Protein AF-A0A9Q3DKE1-F1 (afdb_monomer_lite)

Structure (mmCIF, N/CA/C/O backbone):
data_AF-A0A9Q3DKE1-F1
#
_entry.id   AF-A0A9Q3DKE1-F1
#
loop_
_atom_site.group_PDB
_atom_site.id
_atom_site.type_symbol
_atom_site.label_atom_id
_atom_site.label_alt_id
_atom_site.label_comp_id
_atom_site.label_asym_id
_atom_site.label_entity_id
_atom_site.label_seq_id
_atom_site.pdbx_PDB_ins_code
_atom_site.Cartn_x
_atom_site.Cartn_y
_atom_site.Cartn_z
_atom_site.occupancy
_atom_site.B_iso_or_equiv
_atom_site.auth_seq_id
_atom_site.auth_comp_id
_atom_site.auth_asym_id
_atom_site.auth_atom_id
_atom_site.pdbx_PDB_model_num
ATOM 1 N N . MET A 1 1 ? -2.705 -40.787 -27.772 1.00 46.69 1 MET A N 1
ATOM 2 C CA . MET A 1 1 ? -1.881 -40.247 -26.671 1.00 46.69 1 MET A CA 1
ATOM 3 C C . MET A 1 1 ? -2.686 -39.093 -26.113 1.00 46.69 1 MET A C 1
ATOM 5 O O . MET A 1 1 ? -2.528 -37.973 -26.578 1.00 46.69 1 MET A O 1
ATOM 9 N N . ASP A 1 2 ? -3.644 -39.403 -25.245 1.00 40.34 2 ASP A N 1
ATOM 10 C CA . ASP A 1 2 ? -4.562 -38.406 -24.698 1.00 40.34 2 ASP A CA 1
ATOM 11 C C . ASP A 1 2 ? -3.894 -37.734 -23.496 1.00 40.34 2 ASP A C 1
ATOM 13 O O . ASP A 1 2 ? -3.411 -38.409 -22.585 1.00 40.34 2 ASP A O 1
ATOM 17 N N . LEU A 1 3 ? -3.792 -36.405 -23.542 1.00 46.72 3 LEU A N 1
ATOM 18 C CA . LEU A 1 3 ? -3.265 -35.593 -22.448 1.00 46.72 3 LEU A CA 1
ATOM 19 C C . LEU A 1 3 ? -4.269 -35.606 -21.282 1.00 46.72 3 LEU A C 1
ATOM 21 O O . LEU A 1 3 ? -5.468 -35.455 -21.531 1.00 46.72 3 LEU A O 1
ATOM 25 N N . PRO A 1 4 ? -3.829 -35.751 -20.020 1.00 47.28 4 PRO A N 1
ATOM 26 C CA . PRO A 1 4 ? -4.740 -35.635 -18.890 1.00 47.28 4 PRO A CA 1
ATOM 27 C C . PRO A 1 4 ? -5.234 -34.183 -18.751 1.00 47.28 4 PRO A C 1
ATOM 29 O O . PRO A 1 4 ? -4.461 -33.248 -18.989 1.00 47.28 4 PRO A O 1
ATOM 32 N N . PRO A 1 5 ? -6.499 -33.959 -18.349 1.00 45.09 5 PRO A N 1
ATOM 33 C CA . PRO A 1 5 ? -6.976 -32.625 -18.022 1.00 45.09 5 PRO A CA 1
ATOM 34 C C . PRO A 1 5 ? -6.213 -32.091 -16.803 1.00 45.09 5 PRO A C 1
ATOM 36 O O . PRO A 1 5 ? -6.153 -32.727 -15.751 1.00 45.09 5 PRO A O 1
ATOM 39 N N . SER A 1 6 ? -5.615 -30.914 -16.980 1.00 44.81 6 SER A N 1
ATOM 40 C CA . SER A 1 6 ? -4.956 -30.128 -15.938 1.00 44.81 6 SER A CA 1
ATOM 41 C C . SER A 1 6 ? -5.950 -29.795 -14.819 1.00 44.81 6 SER A C 1
ATOM 43 O O . SER A 1 6 ? -6.777 -28.893 -14.942 1.00 44.81 6 SER A O 1
ATOM 45 N N . SER A 1 7 ? -5.881 -30.553 -13.726 1.00 48.47 7 SER A N 1
ATOM 46 C CA . SER A 1 7 ? -6.566 -30.270 -12.464 1.00 48.47 7 SER A CA 1
ATOM 47 C C . SER A 1 7 ? -5.724 -29.284 -11.650 1.00 48.47 7 SER A C 1
ATOM 49 O O . SER A 1 7 ? -5.074 -29.667 -10.681 1.00 48.47 7 SER A O 1
ATOM 51 N N . SER A 1 8 ? -5.686 -28.019 -12.071 1.00 49.44 8 SER A N 1
ATOM 52 C CA . SER A 1 8 ? -4.955 -26.948 -11.364 1.00 49.44 8 SER A CA 1
ATOM 53 C C . SER A 1 8 ? -5.842 -25.790 -10.905 1.00 49.44 8 SER A C 1
ATOM 55 O O . SER A 1 8 ? -5.328 -24.809 -10.378 1.00 49.44 8 SER A O 1
ATOM 57 N N . HIS A 1 9 ? -7.163 -25.879 -11.081 1.00 41.28 9 HIS A N 1
ATOM 58 C CA . HIS A 1 9 ? -8.071 -24.798 -10.687 1.00 41.28 9 HIS A CA 1
ATOM 59 C C . HIS A 1 9 ? -8.556 -24.897 -9.227 1.00 41.28 9 HIS A C 1
ATOM 61 O O . HIS A 1 9 ? -8.906 -23.878 -8.638 1.00 41.28 9 HIS A O 1
ATOM 67 N N . ASP A 1 10 ? -8.550 -26.087 -8.618 1.00 46.03 10 ASP A N 1
ATOM 68 C CA . ASP A 1 10 ? -9.086 -26.260 -7.256 1.00 46.03 10 ASP A CA 1
ATOM 69 C C . ASP A 1 10 ? -8.083 -25.891 -6.152 1.00 46.03 10 ASP A C 1
ATOM 71 O O . ASP A 1 10 ? -8.472 -25.338 -5.128 1.00 46.03 10 ASP A O 1
ATOM 75 N N . SER A 1 11 ? -6.779 -26.059 -6.386 1.00 43.25 11 SER A N 1
ATOM 76 C CA . SER A 1 11 ? -5.752 -25.818 -5.358 1.00 43.25 11 SER A CA 1
ATOM 77 C C . SER A 1 11 ? -5.502 -24.339 -5.023 1.00 43.25 11 SER A C 1
ATOM 79 O O . SER A 1 11 ? -4.846 -24.043 -4.029 1.00 43.25 11 SER A O 1
ATOM 81 N N . LEU A 1 12 ? -5.999 -23.399 -5.836 1.00 47.41 12 LEU A N 1
ATOM 82 C CA . LEU A 1 12 ? -5.860 -21.955 -5.592 1.00 47.41 12 LEU A CA 1
ATOM 83 C C . LEU A 1 12 ? -6.990 -21.373 -4.733 1.00 47.41 12 LEU A C 1
ATOM 85 O O . LEU A 1 12 ? -6.780 -20.343 -4.098 1.00 47.41 12 LEU A O 1
ATOM 89 N N . LYS A 1 13 ? -8.160 -22.025 -4.678 1.00 52.38 13 LYS A N 1
ATOM 90 C CA . LYS A 1 13 ? -9.273 -21.588 -3.817 1.00 52.38 13 LYS A CA 1
ATOM 91 C C . LYS A 1 13 ? -9.004 -21.905 -2.347 1.00 52.38 13 LYS A C 1
ATOM 93 O O . LYS A 1 13 ? -9.156 -21.040 -1.494 1.00 52.38 13 LYS A O 1
ATOM 98 N N . GLU A 1 14 ? -8.463 -23.091 -2.078 1.00 47.84 14 GLU A N 1
ATOM 99 C CA . GLU A 1 14 ? -8.217 -23.583 -0.715 1.00 47.84 14 GLU A CA 1
ATOM 100 C C . GLU A 1 14 ? -7.156 -22.780 0.067 1.00 47.84 14 GLU A C 1
ATOM 102 O O . GLU A 1 14 ? -7.114 -22.851 1.290 1.00 47.84 14 GLU A O 1
ATOM 107 N N . LEU A 1 15 ? -6.312 -21.985 -0.606 1.00 49.44 15 LEU A N 1
ATOM 108 C CA . LEU A 1 15 ? -5.278 -21.148 0.029 1.00 49.44 15 LEU A CA 1
ATOM 109 C C . LEU A 1 15 ? -5.761 -19.737 0.418 1.00 49.44 15 LEU A C 1
ATOM 111 O O . LEU A 1 15 ? -5.030 -18.998 1.091 1.00 49.44 15 LEU A O 1
ATOM 115 N N . TRP A 1 16 ? -6.938 -19.321 -0.052 1.00 52.88 16 TRP A N 1
ATOM 116 C CA . TRP A 1 16 ? -7.520 -17.990 0.188 1.00 52.88 16 TRP A CA 1
ATOM 117 C C . TRP A 1 16 ? -8.781 -18.022 1.053 1.00 52.88 16 TRP A C 1
ATOM 119 O O . TRP A 1 16 ? -9.261 -16.962 1.458 1.00 52.88 16 TRP A O 1
ATOM 129 N N . ASP A 1 17 ? -9.251 -19.217 1.397 1.00 54.78 17 ASP A N 1
ATOM 130 C CA . ASP A 1 17 ? -10.330 -19.442 2.350 1.00 54.78 17 ASP A CA 1
ATOM 131 C C . ASP A 1 17 ? -9.791 -19.452 3.796 1.00 54.78 17 ASP A C 1
ATOM 133 O O . ASP A 1 17 ? -9.853 -20.459 4.496 1.00 54.78 17 ASP A O 1
ATOM 137 N N . GLU A 1 18 ? -9.252 -18.319 4.262 1.00 58.19 18 GLU A N 1
ATOM 138 C CA . GLU A 1 18 ? -9.186 -18.046 5.705 1.00 58.19 18 GLU A CA 1
ATOM 139 C C . GLU A 1 18 ? -10.361 -17.149 6.122 1.00 58.19 18 GLU A C 1
ATOM 141 O O . GLU A 1 18 ? -10.693 -16.172 5.450 1.00 58.19 18 GLU A O 1
ATOM 146 N N . GLU A 1 19 ? -11.007 -17.549 7.221 1.00 61.41 19 GLU A N 1
ATOM 147 C CA . GLU A 1 19 ? -12.299 -17.100 7.753 1.00 61.41 19 GLU A CA 1
ATOM 148 C C . GLU A 1 19 ? -12.628 -15.609 7.554 1.00 61.41 19 GLU A C 1
ATOM 150 O O . GLU A 1 19 ? -12.184 -14.729 8.299 1.00 61.41 19 GLU A O 1
ATOM 155 N N . GLU A 1 20 ? -13.544 -15.328 6.624 1.00 57.12 20 GLU A N 1
ATOM 156 C CA . GLU A 1 20 ? -14.250 -14.050 6.604 1.00 57.12 20 GLU A CA 1
ATOM 157 C C . GLU A 1 20 ? -15.215 -13.979 7.793 1.00 57.12 20 GLU A C 1
ATOM 159 O O . GLU A 1 20 ? -16.126 -14.797 7.946 1.00 57.12 20 GLU A O 1
ATOM 164 N N . LYS A 1 21 ? -15.040 -12.972 8.656 1.00 59.62 21 LYS A N 1
ATOM 165 C CA . LYS A 1 21 ? -15.946 -12.748 9.786 1.00 59.62 21 LYS A CA 1
ATOM 166 C C . LYS A 1 21 ? -17.345 -12.412 9.246 1.00 59.62 21 LYS A C 1
ATOM 168 O O . LYS A 1 21 ? -17.492 -11.398 8.561 1.00 59.62 21 LYS A O 1
ATOM 173 N N . PRO A 1 22 ? -18.408 -13.151 9.625 1.00 60.62 22 PRO A N 1
ATOM 174 C CA . PRO A 1 22 ? -19.766 -12.948 9.097 1.00 60.62 22 PRO A CA 1
ATOM 175 C C . PRO A 1 22 ? -20.308 -11.520 9.255 1.00 60.62 22 PRO A C 1
ATOM 177 O O . PRO A 1 22 ? -21.190 -11.086 8.517 1.00 60.62 22 PRO A O 1
ATOM 180 N N . GLN A 1 23 ? -19.784 -10.779 10.235 1.00 63.19 23 GLN A N 1
ATOM 181 C CA . GLN A 1 23 ? -20.191 -9.409 10.527 1.00 63.19 23 GLN A CA 1
ATOM 182 C C . GLN A 1 23 ? -19.734 -8.407 9.456 1.00 63.19 23 GLN A C 1
ATOM 184 O O . GLN A 1 23 ? -20.435 -7.427 9.219 1.00 63.19 23 GLN A O 1
ATOM 189 N N . GLU A 1 24 ? -18.605 -8.643 8.786 1.00 78.06 24 GLU A N 1
ATOM 190 C CA . GLU A 1 24 ? -18.060 -7.730 7.774 1.00 78.06 24 GLU A CA 1
ATOM 191 C C . GLU A 1 24 ? -18.861 -7.809 6.468 1.00 78.06 24 GLU A C 1
ATOM 193 O O . GLU A 1 24 ? -19.313 -6.785 5.950 1.00 78.06 24 GLU A O 1
ATOM 198 N N . ILE A 1 25 ? -19.163 -9.024 6.005 1.00 78.62 25 ILE A N 1
ATOM 199 C CA . ILE A 1 25 ? -19.928 -9.274 4.772 1.00 78.62 25 ILE A CA 1
ATOM 200 C C . ILE A 1 25 ? -21.305 -8.595 4.824 1.00 78.62 25 ILE A C 1
ATOM 202 O O . ILE A 1 25 ? -21.747 -7.984 3.849 1.00 78.62 25 ILE A O 1
ATOM 206 N N . GLU A 1 26 ? -21.976 -8.641 5.977 1.00 81.69 26 GLU A N 1
ATOM 207 C CA . GLU A 1 26 ? -23.289 -8.013 6.152 1.00 81.69 26 GLU A CA 1
ATOM 208 C C . GLU A 1 26 ? -23.215 -6.478 6.109 1.00 81.69 26 GLU A C 1
ATOM 210 O O . GLU A 1 26 ? -24.135 -5.821 5.619 1.00 81.69 26 GLU A O 1
ATOM 215 N N . THR A 1 27 ? -22.117 -5.877 6.581 1.00 86.88 27 THR A N 1
ATOM 216 C CA . THR A 1 27 ? -21.915 -4.425 6.445 1.00 86.88 27 THR A CA 1
ATOM 217 C C . THR A 1 27 ? -21.668 -4.025 4.995 1.00 86.88 27 THR A C 1
ATOM 219 O O . THR A 1 27 ? -22.285 -3.076 4.511 1.00 86.88 27 THR A O 1
ATOM 222 N N . VAL A 1 28 ? -20.848 -4.792 4.276 1.00 88.19 28 VAL A N 1
ATOM 223 C CA . VAL A 1 28 ? -20.538 -4.573 2.859 1.00 88.19 28 VAL A CA 1
ATOM 224 C C . VAL A 1 28 ? -21.800 -4.703 2.005 1.00 88.19 28 VAL A C 1
ATOM 226 O O . VAL A 1 28 ? -22.084 -3.837 1.177 1.00 88.19 28 VAL A O 1
ATOM 229 N N . ARG A 1 29 ? -22.625 -5.728 2.246 1.00 89.38 29 ARG A N 1
ATOM 230 C CA . ARG A 1 29 ? -23.857 -5.990 1.484 1.00 89.38 29 ARG A CA 1
ATOM 231 C C . ARG A 1 29 ? -24.865 -4.840 1.523 1.00 89.38 29 ARG A C 1
ATOM 233 O O . ARG A 1 29 ? -25.610 -4.657 0.562 1.00 89.38 29 ARG A O 1
ATOM 240 N N . LYS A 1 30 ? -24.889 -4.064 2.610 1.00 91.81 30 LYS A N 1
ATOM 241 C CA . LYS A 1 30 ? -25.771 -2.893 2.758 1.00 91.81 30 LYS A CA 1
ATOM 242 C C . LYS A 1 30 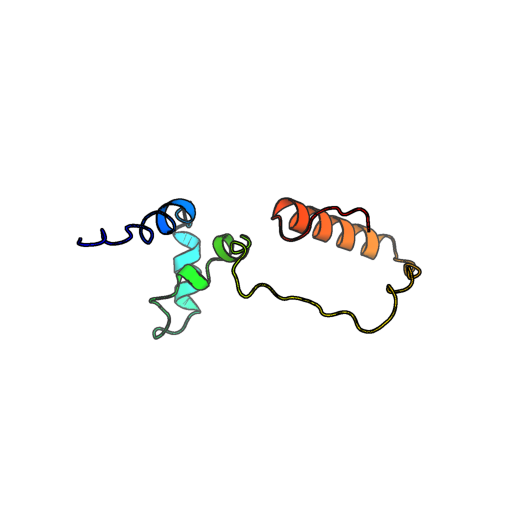? -25.337 -1.703 1.904 1.00 91.81 30 LYS A C 1
ATOM 244 O O . LYS A 1 30 ? -26.177 -0.875 1.568 1.00 91.81 30 LYS A O 1
ATOM 249 N N . VAL A 1 31 ? -24.049 -1.612 1.579 1.00 92.75 31 VAL A N 1
ATOM 250 C CA . VAL A 1 31 ? -23.465 -0.502 0.810 1.00 92.75 31 VAL A CA 1
ATOM 251 C C . VAL A 1 31 ? -23.340 -0.862 -0.670 1.00 92.75 31 VAL A C 1
ATOM 253 O O . VAL A 1 31 ? -23.545 -0.014 -1.537 1.00 92.75 31 VAL A O 1
ATOM 256 N N . VAL A 1 32 ? -23.026 -2.123 -0.971 1.00 92.44 32 VAL A N 1
ATOM 257 C CA . VAL A 1 32 ? -22.807 -2.601 -2.338 1.00 92.44 32 VAL A CA 1
ATOM 258 C C . VAL A 1 32 ? -24.148 -2.775 -3.072 1.00 92.44 32 VAL A C 1
ATOM 260 O O . VAL A 1 32 ? -25.055 -3.429 -2.547 1.00 92.44 32 VAL A O 1
ATOM 263 N N . PRO A 1 33 ? -24.298 -2.239 -4.302 1.00 95.31 33 PRO A N 1
ATOM 264 C CA . PRO A 1 33 ? -25.492 -2.450 -5.117 1.00 95.31 33 PRO A CA 1
ATOM 265 C C . PRO A 1 33 ? -25.792 -3.934 -5.361 1.00 95.31 33 PRO A C 1
ATOM 267 O O . PRO A 1 33 ? -24.878 -4.740 -5.541 1.00 95.31 33 PRO A O 1
ATOM 270 N N . SER A 1 34 ? -27.078 -4.287 -5.455 1.00 93.50 34 SER A N 1
ATOM 271 C CA . SER A 1 34 ? -27.529 -5.684 -5.586 1.00 93.50 34 SER A CA 1
ATOM 272 C C . SER A 1 34 ? -26.927 -6.431 -6.778 1.00 93.50 34 SER A C 1
ATOM 274 O O . SER A 1 34 ? -26.651 -7.624 -6.673 1.00 93.50 34 SER A O 1
ATOM 276 N N . ALA A 1 35 ? -26.652 -5.733 -7.883 1.00 95.19 35 ALA A N 1
ATOM 277 C CA . ALA A 1 35 ? -26.004 -6.302 -9.066 1.00 95.19 35 ALA A CA 1
ATOM 278 C C . ALA A 1 35 ? -24.614 -6.907 -8.777 1.00 95.19 35 ALA A C 1
ATOM 280 O O . ALA A 1 35 ? -24.176 -7.805 -9.491 1.00 95.19 35 ALA A O 1
ATOM 281 N N . TYR A 1 36 ? -23.935 -6.449 -7.721 1.00 93.19 36 TYR A N 1
ATOM 282 C CA . TYR A 1 36 ? -22.594 -6.895 -7.341 1.00 93.19 36 TYR A CA 1
ATOM 283 C C . TYR A 1 36 ? -22.589 -7.796 -6.101 1.00 93.19 36 TYR A C 1
ATOM 285 O O . TYR A 1 36 ? -21.520 -8.139 -5.605 1.00 93.19 36 TYR A O 1
ATOM 293 N N . HIS A 1 37 ? -23.754 -8.229 -5.601 1.00 91.50 37 HIS A N 1
ATOM 294 C CA . HIS A 1 37 ? -23.829 -9.101 -4.418 1.00 91.50 37 HIS A CA 1
ATOM 295 C C . HIS A 1 37 ? -23.187 -10.480 -4.633 1.00 91.50 37 HIS A C 1
ATOM 297 O O . HIS A 1 37 ? -22.806 -11.128 -3.666 1.00 91.50 37 HIS A O 1
ATOM 303 N N . GLN A 1 38 ? -23.008 -10.917 -5.882 1.00 92.50 38 GLN A N 1
ATOM 304 C CA . GLN A 1 38 ? -22.228 -12.124 -6.187 1.00 92.50 38 GLN A CA 1
ATOM 305 C C . GLN A 1 38 ? -20.713 -11.946 -5.972 1.00 92.50 38 GLN A C 1
ATOM 307 O O . GLN A 1 38 ? -19.990 -12.931 -5.918 1.00 92.50 38 GLN A O 1
ATOM 312 N N . TYR A 1 39 ? -20.236 -10.703 -5.844 1.00 89.81 39 TYR A N 1
ATOM 313 C CA . TYR A 1 39 ? -18.825 -10.346 -5.683 1.00 89.81 39 TYR A CA 1
ATOM 314 C C . TYR A 1 39 ? -18.540 -9.701 -4.323 1.00 89.81 39 TYR A C 1
ATOM 316 O O . TYR A 1 39 ? -17.579 -8.948 -4.204 1.00 89.81 39 TYR A O 1
ATOM 324 N N . LEU A 1 40 ? -19.366 -9.948 -3.297 1.00 88.56 40 LEU A N 1
ATOM 325 C CA . LEU A 1 40 ? -19.163 -9.349 -1.965 1.00 88.56 40 LEU A CA 1
ATOM 326 C C . LEU A 1 40 ? -17.769 -9.636 -1.402 1.00 88.56 40 LEU A C 1
ATOM 328 O O . LEU A 1 40 ? -17.178 -8.769 -0.769 1.00 88.56 40 LEU A O 1
ATOM 332 N N . GLU A 1 41 ? -17.236 -10.808 -1.724 1.00 85.38 41 GLU A N 1
ATOM 333 C CA . GLU A 1 41 ? -15.879 -11.232 -1.401 1.00 85.38 41 GLU A CA 1
ATOM 334 C C . GLU A 1 41 ? -14.795 -10.256 -1.895 1.00 85.38 41 GLU A C 1
ATOM 336 O O . GLU A 1 41 ? -13.823 -9.997 -1.195 1.00 85.38 41 GLU A O 1
ATOM 341 N N . VAL A 1 42 ? -14.976 -9.646 -3.072 1.00 87.25 42 VAL A N 1
ATOM 342 C CA . VAL A 1 42 ? -14.014 -8.686 -3.653 1.00 87.25 42 VAL A CA 1
ATOM 343 C C . VAL A 1 42 ? -13.904 -7.413 -2.806 1.00 87.25 42 VAL A C 1
ATOM 345 O O . VAL A 1 42 ? -12.900 -6.709 -2.859 1.00 87.25 42 VAL A O 1
ATOM 348 N N . PHE A 1 43 ? -14.924 -7.116 -2.003 1.00 88.19 43 PHE A N 1
ATOM 349 C CA . PHE A 1 43 ? -14.960 -5.957 -1.114 1.00 88.19 43 PHE A CA 1
ATOM 350 C C . PHE A 1 43 ? -14.498 -6.287 0.316 1.00 88.19 43 PHE A C 1
ATOM 352 O O . PHE A 1 43 ? -14.586 -5.426 1.191 1.00 88.19 43 PHE A O 1
ATOM 359 N N . SER A 1 44 ? -14.025 -7.511 0.566 1.00 86.00 44 SER A N 1
ATOM 360 C CA . SER A 1 44 ? -13.46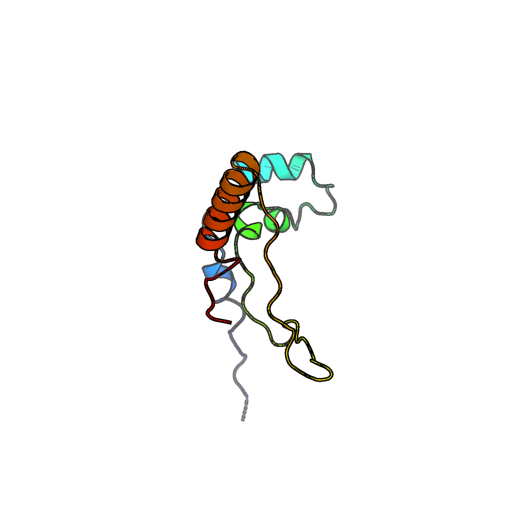2 -7.927 1.852 1.00 86.00 44 SER A CA 1
ATOM 361 C C . SER A 1 44 ? -12.170 -7.165 2.138 1.00 86.00 44 SER A C 1
ATOM 363 O O . SER A 1 44 ? -11.219 -7.209 1.349 1.00 86.00 44 SER A O 1
ATOM 365 N N . LYS A 1 45 ? -12.103 -6.477 3.284 1.00 85.69 45 LYS A N 1
ATOM 366 C CA . LYS A 1 45 ? -10.900 -5.736 3.673 1.00 85.69 45 LYS A CA 1
ATOM 367 C C . LYS A 1 45 ? -9.740 -6.692 3.929 1.00 85.69 45 LYS 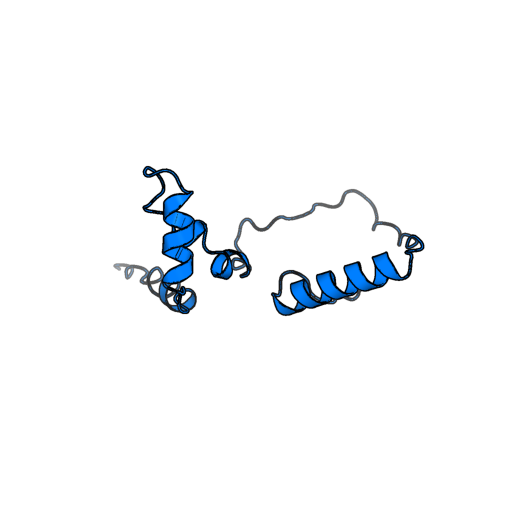A C 1
ATOM 369 O O . LYS A 1 45 ? -8.619 -6.405 3.529 1.00 85.69 45 LYS A O 1
ATOM 374 N N . VAL A 1 46 ? -10.021 -7.838 4.548 1.00 85.50 46 VAL A N 1
ATOM 375 C CA . VAL A 1 46 ? -9.015 -8.864 4.855 1.00 85.50 46 VAL A CA 1
ATOM 376 C C . VAL A 1 46 ? -8.374 -9.396 3.572 1.00 85.50 46 VAL A C 1
ATOM 378 O O . VAL A 1 46 ? -7.153 -9.480 3.485 1.00 85.50 46 VAL A O 1
ATOM 381 N N . LYS A 1 47 ? -9.173 -9.689 2.538 1.00 84.56 47 LYS A N 1
ATOM 382 C CA . LYS A 1 47 ? -8.636 -10.136 1.241 1.00 84.56 47 LYS A CA 1
ATOM 383 C C . LYS A 1 47 ? -7.872 -9.033 0.522 1.00 84.56 47 LYS A C 1
ATOM 385 O O . LYS A 1 47 ? -6.845 -9.315 -0.087 1.00 84.56 47 LYS A O 1
ATOM 390 N N . ALA A 1 48 ? -8.325 -7.786 0.640 1.00 87.94 48 ALA A N 1
ATOM 391 C CA . ALA A 1 48 ? -7.626 -6.637 0.074 1.00 87.94 48 ALA A CA 1
ATOM 392 C C . ALA A 1 48 ? -6.256 -6.377 0.726 1.00 87.94 48 ALA A C 1
ATOM 394 O O . ALA A 1 48 ? -5.403 -5.766 0.093 1.00 87.94 48 ALA A O 1
ATOM 395 N N . GLU A 1 49 ? -6.026 -6.838 1.961 1.00 89.94 49 GLU A N 1
ATOM 396 C CA . GLU A 1 49 ? -4.737 -6.727 2.658 1.00 89.94 49 GLU A CA 1
ATOM 397 C C . GLU A 1 49 ? -3.701 -7.776 2.213 1.00 89.94 49 GLU A C 1
ATOM 399 O O . GLU A 1 49 ? -2.550 -7.712 2.639 1.00 89.94 49 GLU A O 1
ATOM 404 N N . LYS A 1 50 ? -4.068 -8.714 1.329 1.00 88.06 50 LYS A N 1
ATOM 405 C CA . LYS A 1 50 ? -3.174 -9.755 0.810 1.00 88.06 50 LYS A CA 1
ATOM 406 C C . LYS A 1 50 ? -2.702 -9.420 -0.602 1.00 88.06 50 LYS A C 1
ATOM 408 O O . LYS A 1 50 ? -3.506 -9.141 -1.490 1.00 88.06 50 LYS A O 1
ATOM 413 N N . ILE A 1 51 ? -1.390 -9.495 -0.834 1.00 86.69 51 ILE A N 1
ATOM 414 C CA . ILE A 1 51 ? -0.840 -9.310 -2.180 1.00 86.69 51 ILE A CA 1
ATOM 415 C C . ILE A 1 51 ? -1.254 -10.479 -3.081 1.00 86.69 51 ILE A C 1
ATOM 417 O O . ILE A 1 51 ? -1.202 -11.649 -2.685 1.00 86.69 51 ILE A O 1
ATOM 421 N N . SER A 1 52 ? -1.685 -10.162 -4.301 1.00 85.75 52 SER A N 1
ATOM 422 C CA . SER A 1 52 ? -1.937 -11.195 -5.303 1.00 85.75 52 SER A CA 1
ATOM 423 C C . SER A 1 52 ? -0.615 -11.869 -5.702 1.00 85.75 52 SER A C 1
ATOM 425 O O . SER A 1 52 ? 0.419 -11.199 -5.732 1.00 85.75 52 SER A O 1
ATOM 427 N N . PRO A 1 53 ? -0.617 -13.176 -6.014 1.00 87.75 53 PRO A N 1
ATOM 428 C CA . PRO A 1 53 ? 0.568 -13.869 -6.498 1.00 87.75 53 PRO A CA 1
ATOM 429 C C . PRO A 1 53 ? 1.135 -13.216 -7.758 1.00 87.75 53 PRO A C 1
ATOM 431 O O . PRO A 1 53 ? 0.381 -12.761 -8.621 1.00 87.75 53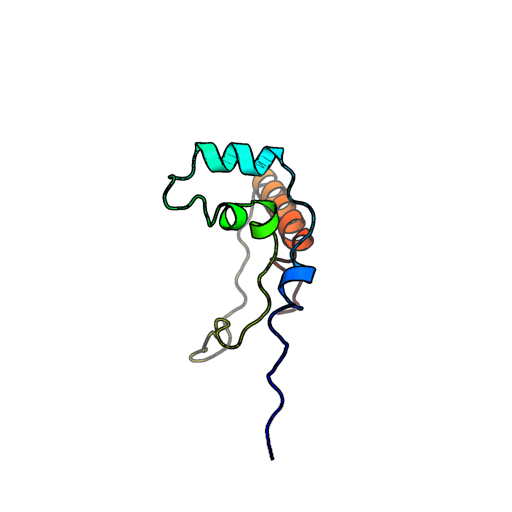 PRO A O 1
ATOM 434 N N . HIS A 1 54 ? 2.462 -13.240 -7.875 1.00 87.88 54 HIS A N 1
ATOM 435 C CA . HIS A 1 54 ? 3.162 -12.838 -9.092 1.00 87.88 54 HIS A CA 1
ATOM 436 C C . HIS A 1 54 ? 2.613 -13.580 -10.315 1.00 87.88 54 HIS A C 1
ATOM 438 O O . HIS A 1 54 ? 2.377 -14.793 -10.274 1.00 87.88 54 HIS A O 1
ATOM 444 N N . HIS A 1 55 ? 2.414 -12.848 -11.409 1.00 85.56 55 HIS A N 1
ATOM 445 C CA . HIS A 1 55 ? 1.830 -13.368 -12.641 1.00 85.56 55 HIS A CA 1
ATOM 446 C C . HIS A 1 55 ? 2.616 -12.901 -13.867 1.00 85.56 55 HIS A C 1
ATOM 448 O O . HIS A 1 55 ? 3.405 -11.965 -13.818 1.00 85.56 55 HIS A O 1
ATOM 454 N N . ALA A 1 56 ? 2.391 -13.552 -15.010 1.00 89.50 56 ALA A N 1
ATOM 455 C CA . ALA A 1 56 ? 3.129 -13.260 -16.243 1.00 89.50 56 ALA A CA 1
ATOM 456 C C . ALA A 1 56 ? 2.960 -11.814 -16.758 1.00 89.50 56 ALA A C 1
ATOM 458 O O . ALA A 1 56 ? 3.731 -11.384 -17.611 1.00 89.50 56 ALA A O 1
ATOM 459 N N . CYS A 1 57 ? 1.962 -11.083 -16.254 1.00 87.81 57 CYS A N 1
ATOM 460 C CA . CYS A 1 57 ? 1.686 -9.693 -16.611 1.00 87.81 57 CYS A CA 1
ATOM 461 C C . CYS A 1 57 ? 2.108 -8.702 -15.514 1.00 87.81 57 CYS A C 1
ATOM 463 O O . CYS A 1 57 ? 1.615 -7.573 -15.501 1.00 87.81 57 CYS A O 1
ATOM 465 N N . ASP A 1 58 ? 2.993 -9.104 -14.596 1.00 91.38 58 ASP A N 1
ATOM 466 C CA . ASP A 1 58 ? 3.570 -8.179 -13.625 1.00 91.38 58 ASP A CA 1
ATOM 467 C C . ASP A 1 58 ? 4.218 -6.982 -14.331 1.00 91.38 58 ASP A C 1
ATOM 469 O O . ASP A 1 58 ? 4.812 -7.096 -15.407 1.00 91.38 58 ASP A O 1
ATOM 473 N N . HIS A 1 59 ? 4.077 -5.808 -13.720 1.00 88.75 59 HIS A N 1
ATOM 474 C CA . HIS A 1 59 ? 4.523 -4.566 -14.330 1.00 88.75 59 HIS A CA 1
ATOM 475 C C . HIS A 1 59 ? 6.052 -4.534 -14.455 1.00 88.75 59 HIS A C 1
ATOM 477 O O . HIS A 1 59 ? 6.769 -4.530 -13.454 1.00 88.75 59 HIS A O 1
ATOM 483 N N . HIS A 1 60 ? 6.546 -4.487 -15.692 1.00 91.38 60 HIS A N 1
ATOM 484 C CA . HIS A 1 60 ? 7.961 -4.305 -15.992 1.00 91.38 60 HIS A CA 1
ATOM 485 C C . HIS A 1 60 ? 8.250 -2.834 -16.298 1.00 91.38 60 HIS A C 1
ATOM 487 O O . HIS A 1 60 ? 7.565 -2.221 -17.116 1.00 91.38 60 HIS A O 1
ATOM 493 N N . ILE A 1 61 ? 9.274 -2.279 -15.645 1.00 89.56 61 ILE A N 1
ATOM 494 C CA . ILE A 1 61 ? 9.742 -0.913 -15.889 1.00 89.56 61 ILE A CA 1
ATOM 495 C C . ILE A 1 61 ? 10.968 -0.990 -16.800 1.00 89.56 61 ILE A C 1
ATOM 497 O O . ILE A 1 61 ? 12.044 -1.404 -16.365 1.00 89.56 61 ILE A O 1
ATOM 501 N N . GLU A 1 62 ? 10.802 -0.576 -18.055 1.00 91.56 62 GLU A N 1
ATOM 502 C CA . GLU A 1 62 ? 11.909 -0.419 -18.999 1.00 91.56 62 GLU A CA 1
ATOM 503 C C . GLU A 1 62 ? 12.657 0.885 -18.696 1.00 91.56 62 GLU A C 1
ATOM 505 O O . GLU A 1 62 ? 12.061 1.961 -18.624 1.00 91.56 62 GLU A O 1
ATOM 510 N N . LEU A 1 63 ? 13.971 0.791 -18.482 1.00 87.94 63 LEU A N 1
ATOM 511 C CA . LEU A 1 63 ? 14.811 1.957 -18.219 1.00 87.94 63 LEU A CA 1
ATOM 512 C C . LEU A 1 63 ? 15.448 2.453 -19.517 1.00 87.94 63 LEU A C 1
ATOM 514 O O . LEU A 1 63 ? 16.148 1.708 -20.202 1.00 87.94 63 LEU A O 1
ATOM 518 N N . GLU A 1 64 ? 15.273 3.739 -19.806 1.00 89.69 64 GLU A N 1
ATOM 519 C CA . GLU A 1 64 ? 15.999 4.433 -20.865 1.00 89.69 64 GLU A CA 1
ATOM 520 C C . GLU A 1 64 ? 17.189 5.198 -20.259 1.00 89.69 64 GLU A C 1
ATOM 522 O O . GLU A 1 64 ? 17.016 6.090 -19.430 1.00 89.69 64 GLU A O 1
ATOM 527 N N . GLY A 1 65 ? 18.418 4.870 -20.672 1.00 86.12 65 GLY A N 1
ATOM 528 C CA . GLY A 1 65 ? 19.628 5.582 -20.239 1.00 86.12 65 GLY A CA 1
ATOM 529 C C . GLY A 1 65 ? 20.332 4.981 -19.014 1.00 86.12 65 GLY A C 1
ATOM 530 O O . GLY A 1 65 ? 20.481 3.766 -18.905 1.00 86.12 65 GLY A O 1
ATOM 531 N N . SER A 1 66 ? 20.876 5.839 -18.141 1.00 83.12 66 SER A N 1
ATOM 532 C CA . SER A 1 66 ? 21.659 5.437 -16.959 1.00 83.12 66 SER A CA 1
ATOM 533 C C . SER A 1 66 ? 20.795 5.271 -15.705 1.00 83.12 66 SER A C 1
ATOM 535 O O . SER A 1 66 ? 19.682 5.782 -15.641 1.00 83.12 66 SER A O 1
ATOM 537 N N . LEU A 1 67 ? 21.343 4.617 -14.673 1.00 83.31 67 LEU A N 1
ATOM 538 C CA . LEU A 1 67 ? 20.687 4.469 -13.369 1.00 83.31 67 LEU A CA 1
ATOM 539 C C . LEU A 1 67 ? 20.241 5.824 -12.782 1.00 83.31 67 LEU A C 1
ATOM 541 O O . LEU A 1 67 ? 20.962 6.819 -12.940 1.00 83.31 67 LEU A O 1
ATOM 545 N N . PRO A 1 68 ? 19.086 5.871 -12.089 1.00 81.94 68 PRO A N 1
ATOM 546 C CA . PRO A 1 68 ? 18.615 7.092 -11.451 1.00 81.94 68 PRO A CA 1
ATOM 547 C C . PRO A 1 68 ? 19.600 7.549 -10.361 1.00 81.94 68 PRO A C 1
ATOM 549 O O . PRO A 1 68 ? 20.175 6.715 -9.657 1.00 81.94 68 PRO A O 1
ATOM 552 N N . PRO A 1 69 ? 19.815 8.867 -10.197 1.00 84.75 69 PRO A N 1
ATOM 553 C CA . PRO A 1 69 ? 20.665 9.385 -9.134 1.00 84.75 69 PRO A CA 1
ATOM 554 C C . PRO A 1 69 ? 20.033 9.133 -7.761 1.00 84.75 69 PRO A C 1
ATOM 556 O O . PRO A 1 69 ? 18.816 9.227 -7.595 1.00 84.75 69 PRO A O 1
ATOM 559 N N . VAL A 1 70 ? 20.872 8.878 -6.755 1.00 85.00 70 VAL A N 1
ATOM 560 C CA . VAL A 1 70 ? 20.424 8.777 -5.360 1.00 85.00 70 VAL A CA 1
ATOM 561 C C . VAL A 1 70 ? 19.985 10.166 -4.889 1.00 85.00 70 VAL A C 1
ATOM 563 O O . VAL A 1 70 ? 20.797 11.088 -4.793 1.00 85.00 70 VAL A O 1
ATOM 566 N N . GLY A 1 71 ? 18.683 10.327 -4.653 1.00 83.69 71 GLY A N 1
ATOM 567 C CA . GLY A 1 71 ? 18.089 11.587 -4.209 1.00 83.69 71 GLY A CA 1
ATOM 568 C C . GLY A 1 71 ? 18.385 11.911 -2.741 1.00 83.69 71 GLY A C 1
ATOM 569 O O . GLY A 1 71 ? 18.663 11.026 -1.933 1.00 83.69 71 GLY A O 1
ATOM 570 N N . VAL A 1 72 ? 18.293 13.196 -2.385 1.00 84.81 72 VAL A N 1
ATOM 571 C CA . VAL A 1 72 ? 18.297 13.641 -0.982 1.00 84.81 72 VAL A CA 1
ATOM 572 C C . VAL A 1 72 ? 16.908 13.469 -0.370 1.00 84.81 72 VAL A C 1
ATOM 574 O O . VAL A 1 72 ? 15.901 13.780 -1.005 1.00 84.81 72 VAL A O 1
ATOM 577 N N . PHE A 1 73 ? 16.850 13.001 0.875 1.00 85.19 73 PHE A N 1
ATOM 578 C CA . PHE A 1 73 ? 15.596 12.913 1.619 1.00 85.19 73 PHE A CA 1
ATOM 579 C C . PHE A 1 73 ? 15.196 14.284 2.165 1.00 85.19 73 PHE A C 1
ATOM 581 O O . PHE A 1 73 ? 16.027 15.025 2.694 1.00 85.19 73 PHE A O 1
ATOM 588 N N . TYR A 1 74 ? 13.913 14.618 2.053 1.00 88.69 74 TYR A N 1
ATOM 589 C CA . TYR A 1 74 ? 13.362 15.824 2.662 1.00 88.69 74 TYR A CA 1
ATOM 590 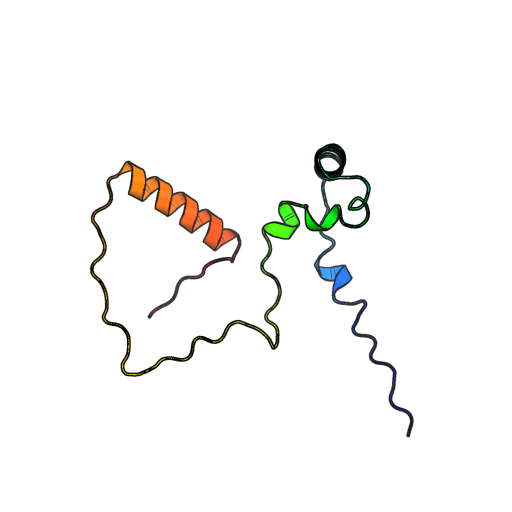C C . TYR A 1 74 ? 13.331 15.700 4.189 1.00 88.69 74 TYR A C 1
ATOM 592 O O . TYR A 1 74 ? 13.085 14.622 4.732 1.00 88.69 74 TYR A O 1
ATOM 600 N N . SER A 1 75 ? 13.545 16.817 4.885 1.00 91.00 75 SER A N 1
ATOM 601 C CA . SER A 1 75 ? 13.404 16.870 6.340 1.00 91.00 75 SER A CA 1
ATOM 602 C C . SER A 1 75 ? 11.934 16.742 6.730 1.00 91.00 75 SER A C 1
ATOM 604 O O . SER A 1 75 ? 11.126 17.594 6.366 1.00 91.00 75 SER A O 1
ATOM 606 N N . LEU A 1 76 ? 11.606 15.705 7.496 1.00 94.12 76 LEU A N 1
ATOM 607 C CA . LEU A 1 76 ? 10.279 15.506 8.074 1.00 94.12 76 LEU A CA 1
ATOM 608 C C . LEU A 1 76 ? 10.235 16.042 9.507 1.00 94.12 76 LEU A C 1
ATOM 610 O O . LEU A 1 76 ? 11.218 15.952 10.249 1.00 94.12 76 LEU A O 1
ATOM 614 N N . SER A 1 77 ? 9.084 16.567 9.924 1.00 96.19 77 SER A N 1
ATOM 615 C CA . SER A 1 77 ? 8.819 16.845 11.336 1.00 96.19 77 SER A CA 1
ATOM 616 C C . SER A 1 77 ? 8.703 15.545 12.143 1.00 96.19 77 SER A C 1
ATOM 618 O O . SER A 1 77 ? 8.497 14.458 11.600 1.00 96.19 77 SER A O 1
ATOM 620 N N . ASN A 1 78 ? 8.780 15.643 13.474 1.00 96.00 78 ASN A N 1
ATOM 621 C CA . ASN A 1 78 ? 8.636 14.471 14.348 1.00 96.00 78 ASN A CA 1
ATOM 622 C C . ASN A 1 78 ? 7.283 13.764 14.167 1.00 96.00 78 ASN A C 1
ATOM 624 O O . ASN A 1 78 ? 7.216 12.538 14.196 1.00 96.00 78 ASN A O 1
ATOM 628 N N . GLN A 1 79 ? 6.206 14.529 13.968 1.00 97.06 79 GLN A N 1
ATOM 629 C CA . GLN A 1 79 ? 4.871 13.966 13.776 1.00 97.06 79 GLN A CA 1
ATOM 630 C C . GLN A 1 79 ? 4.764 13.213 12.445 1.00 97.06 79 GLN A C 1
ATOM 632 O O . GLN A 1 79 ? 4.239 12.099 12.409 1.00 97.06 79 GLN A O 1
ATOM 637 N N . GLU A 1 80 ? 5.286 13.794 11.364 1.00 97.12 80 GLU A N 1
ATOM 638 C CA . GLU A 1 80 ? 5.304 13.161 10.041 1.00 97.12 80 GLU A CA 1
ATOM 639 C C . GLU A 1 80 ? 6.167 11.897 10.043 1.00 97.12 80 GLU A C 1
ATOM 641 O O . GLU A 1 80 ? 5.743 10.872 9.521 1.00 97.12 80 GLU A O 1
ATOM 646 N N . SER A 1 81 ? 7.333 11.939 10.695 1.00 95.44 81 SER A N 1
ATOM 647 C CA . SER A 1 81 ? 8.235 10.789 10.815 1.00 95.44 81 SER A CA 1
ATOM 648 C C . SER A 1 81 ? 7.588 9.617 11.560 1.00 95.44 81 SER A C 1
ATOM 650 O O . SER A 1 81 ? 7.647 8.480 11.093 1.00 95.44 81 SER A O 1
ATOM 652 N N . ASN A 1 82 ? 6.899 9.887 12.675 1.00 97.06 82 ASN A N 1
ATOM 653 C CA . ASN A 1 82 ? 6.173 8.851 13.415 1.00 97.06 82 ASN A CA 1
ATOM 654 C C . ASN A 1 82 ? 5.050 8.244 12.566 1.00 97.06 82 ASN A C 1
ATOM 656 O O . ASN A 1 82 ? 4.965 7.027 12.442 1.00 97.06 82 ASN A O 1
ATOM 660 N N . THR A 1 83 ? 4.251 9.091 11.913 1.00 97.06 83 THR A N 1
ATOM 661 C CA . THR A 1 83 ? 3.149 8.639 11.048 1.00 97.06 83 THR A CA 1
ATOM 662 C C . THR A 1 83 ? 3.662 7.768 9.900 1.00 97.06 83 THR A C 1
ATOM 664 O O . THR A 1 83 ? 3.106 6.709 9.616 1.00 97.06 83 THR A O 1
ATOM 667 N N . LEU A 1 84 ? 4.752 8.190 9.252 1.00 96.06 84 LEU A N 1
ATOM 668 C CA . LEU A 1 84 ? 5.377 7.442 8.165 1.00 96.06 84 LEU A CA 1
ATOM 669 C C . LEU A 1 84 ? 5.905 6.089 8.647 1.00 96.06 84 LEU A C 1
ATOM 671 O O . LEU A 1 84 ? 5.762 5.084 7.950 1.00 96.06 84 LEU A O 1
ATOM 675 N N . ARG A 1 85 ? 6.510 6.052 9.835 1.00 96.12 85 ARG A N 1
ATOM 676 C CA . ARG A 1 85 ? 7.046 4.827 10.426 1.00 96.12 85 ARG A CA 1
ATOM 677 C C . ARG A 1 85 ? 5.944 3.828 10.768 1.00 96.12 85 ARG A C 1
ATOM 679 O O . ARG A 1 85 ? 6.114 2.652 10.459 1.00 96.12 85 ARG A O 1
ATOM 686 N N . ASP A 1 86 ? 4.835 4.288 11.335 1.00 97.75 86 ASP A N 1
ATOM 687 C CA . ASP A 1 86 ? 3.688 3.436 11.659 1.00 97.75 86 ASP A CA 1
ATOM 688 C C . ASP A 1 86 ? 3.087 2.830 10.383 1.00 97.75 86 ASP A C 1
ATOM 690 O O . ASP A 1 86 ? 2.932 1.612 10.291 1.00 97.75 86 ASP A O 1
ATOM 694 N N . TYR A 1 87 ? 2.871 3.655 9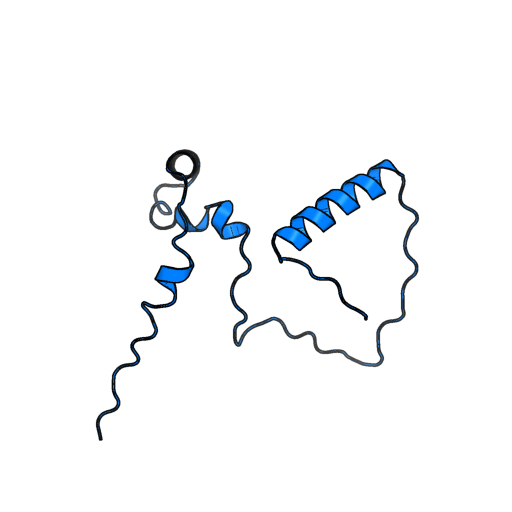.350 1.00 96.69 87 TYR A N 1
ATOM 695 C CA . TYR A 1 87 ? 2.413 3.184 8.041 1.00 96.69 87 TYR A CA 1
ATOM 696 C C . TYR A 1 87 ? 3.388 2.178 7.422 1.00 96.69 87 TYR A C 1
ATOM 698 O O . TYR A 1 87 ? 2.979 1.130 6.926 1.00 96.69 87 TYR A O 1
ATOM 706 N N . THR A 1 88 ? 4.690 2.468 7.457 1.00 96.69 88 THR A N 1
ATOM 707 C CA . THR A 1 88 ? 5.704 1.573 6.885 1.00 96.69 88 THR A CA 1
ATOM 708 C C . THR A 1 88 ? 5.706 0.231 7.611 1.00 96.69 88 THR A C 1
ATOM 710 O O . THR A 1 88 ? 5.700 -0.799 6.948 1.00 96.69 88 THR A O 1
ATOM 713 N N . SER A 1 89 ? 5.656 0.226 8.948 1.00 96.75 89 SER A N 1
ATOM 714 C CA . SER A 1 89 ? 5.591 -1.010 9.738 1.00 96.75 89 SER A CA 1
ATOM 715 C C . SER A 1 89 ? 4.368 -1.842 9.365 1.00 96.75 89 SER A C 1
ATOM 717 O O . SER A 1 89 ? 4.512 -3.014 9.043 1.00 96.75 89 SER A O 1
ATOM 719 N N . GLU A 1 90 ? 3.186 -1.225 9.320 1.00 95.94 90 GLU A N 1
ATOM 720 C CA . GLU A 1 90 ? 1.943 -1.914 8.967 1.00 95.94 90 GLU A CA 1
ATOM 721 C C . GLU A 1 90 ? 2.009 -2.547 7.566 1.00 95.94 90 GLU A C 1
ATOM 723 O O . GLU A 1 90 ? 1.572 -3.678 7.369 1.00 95.94 90 GLU A O 1
ATOM 728 N N . ASN A 1 91 ? 2.571 -1.845 6.579 1.00 95.12 91 ASN A N 1
ATOM 729 C CA . ASN A 1 91 ? 2.638 -2.344 5.202 1.00 95.12 91 ASN A CA 1
ATOM 730 C C . ASN A 1 91 ? 3.778 -3.352 4.979 1.00 95.12 91 ASN A C 1
ATOM 732 O O . ASN A 1 91 ? 3.678 -4.180 4.071 1.00 95.12 91 ASN A O 1
ATOM 736 N N . VAL A 1 92 ? 4.826 -3.320 5.809 1.00 95.25 92 VAL A N 1
ATOM 737 C CA . VAL A 1 92 ? 5.829 -4.395 5.884 1.00 95.25 92 VAL A CA 1
ATOM 738 C C . VAL A 1 92 ? 5.200 -5.653 6.479 1.00 95.25 92 VAL A C 1
ATOM 740 O O . VAL A 1 92 ? 5.359 -6.727 5.906 1.00 95.25 92 VAL A O 1
ATOM 743 N N . ASP A 1 93 ? 4.432 -5.524 7.563 1.00 93.44 93 ASP A N 1
ATOM 744 C CA . ASP A 1 93 ? 3.753 -6.655 8.209 1.00 93.44 93 ASP A CA 1
ATOM 745 C C . ASP A 1 93 ? 2.713 -7.305 7.278 1.00 93.44 93 ASP A C 1
ATOM 747 O O . ASP A 1 93 ? 2.583 -8.528 7.245 1.00 93.44 93 ASP A O 1
ATOM 751 N N . LYS A 1 94 ? 2.021 -6.500 6.457 1.00 91.50 94 LYS A N 1
ATOM 752 C CA . LYS A 1 94 ? 1.118 -6.979 5.390 1.00 91.50 94 LYS A CA 1
ATOM 753 C C . LYS A 1 94 ? 1.848 -7.603 4.193 1.00 91.50 94 LYS A C 1
ATOM 755 O O . LYS A 1 94 ? 1.225 -8.283 3.382 1.00 91.50 94 LYS A O 1
ATOM 760 N N . GLY A 1 95 ? 3.152 -7.367 4.051 1.00 92.38 95 GLY A N 1
ATOM 761 C CA . GLY A 1 95 ? 3.949 -7.842 2.918 1.00 92.38 95 GLY A CA 1
ATOM 762 C C . GLY A 1 95 ? 3.749 -7.054 1.618 1.00 92.38 95 GLY A C 1
ATOM 763 O O . GLY A 1 95 ? 4.107 -7.545 0.550 1.00 92.38 95 GLY A O 1
ATOM 764 N N . PHE A 1 96 ? 3.192 -5.840 1.678 1.00 92.75 96 PHE A N 1
ATOM 765 C CA . PHE A 1 96 ? 3.062 -4.956 0.510 1.00 92.75 96 PHE A CA 1
ATOM 766 C C . PHE A 1 96 ? 4.379 -4.299 0.112 1.00 92.75 96 PHE A C 1
ATOM 768 O O . PHE A 1 96 ? 4.599 -4.010 -1.062 1.00 92.75 96 PHE A O 1
ATOM 775 N N . ILE A 1 97 ? 5.248 -4.058 1.090 1.00 94.88 97 ILE A N 1
ATOM 776 C CA . ILE A 1 97 ? 6.593 -3.527 0.885 1.00 94.88 97 ILE A CA 1
ATOM 777 C C . ILE A 1 97 ? 7.598 -4.381 1.653 1.00 94.88 97 ILE A C 1
ATOM 779 O O . ILE A 1 97 ? 7.275 -4.970 2.682 1.00 94.88 97 ILE A O 1
ATOM 783 N N . TRP A 1 98 ? 8.835 -4.433 1.167 1.00 94.12 98 TRP A N 1
ATOM 784 C CA . TRP A 1 98 ? 9.921 -5.171 1.806 1.00 94.12 98 TRP A CA 1
ATOM 785 C C . TRP A 1 98 ? 11.208 -4.339 1.836 1.00 94.12 98 TRP A C 1
ATOM 787 O O . TRP A 1 98 ? 11.435 -3.511 0.946 1.00 94.12 98 TRP A O 1
ATOM 797 N N . PRO A 1 99 ? 12.079 -4.550 2.839 1.00 94.50 99 PRO A N 1
ATOM 798 C CA . PRO A 1 99 ? 13.408 -3.957 2.845 1.00 94.50 99 PRO A CA 1
ATOM 799 C C . PRO A 1 99 ? 14.206 -4.387 1.610 1.00 94.50 99 PRO A C 1
ATOM 801 O O . PRO A 1 99 ? 14.248 -5.568 1.264 1.00 94.50 99 PRO A O 1
ATOM 804 N N . SER A 1 100 ? 14.874 -3.434 0.967 1.00 93.00 100 SER A N 1
ATOM 805 C CA . SER A 1 100 ? 15.786 -3.687 -0.150 1.00 93.00 100 SER A CA 1
ATOM 806 C C . SER A 1 100 ? 17.085 -2.901 0.031 1.00 93.00 100 SER A C 1
ATOM 808 O O . SER A 1 100 ? 17.150 -1.968 0.832 1.00 93.00 100 SER A O 1
ATOM 810 N N . SER A 1 101 ? 18.137 -3.317 -0.674 1.00 84.69 101 SER A N 1
ATOM 811 C CA . SER A 1 101 ? 19.479 -2.724 -0.599 1.00 84.69 101 SER A CA 1
ATOM 812 C C . SER A 1 101 ? 19.891 -2.068 -1.922 1.00 84.69 101 SER A C 1
ATOM 814 O O . SER A 1 101 ? 20.982 -2.339 -2.425 1.00 84.69 101 SER A O 1
ATOM 816 N N . SER A 1 102 ? 18.983 -1.294 -2.521 1.00 72.12 102 SER A N 1
ATOM 817 C CA . SER A 1 102 ? 19.233 -0.525 -3.750 1.00 72.12 102 SER A CA 1
ATOM 818 C C . SER A 1 102 ? 20.184 0.645 -3.533 1.00 72.12 102 SER A C 1
ATOM 820 O O . SER A 1 102 ? 20.029 1.304 -2.479 1.00 72.12 102 SER A O 1
#

Foldseek 3Di:
DDDDPPPPPPVVVVVQPDDDDPVQLVVQVVVDDPVCNVVSVVVRPVSVLADDDDDPPPDDDDDDDDDDDDDDDDDDDPVRVVVVVVVVVSNVVSVVDDDDDD

pLDDT: mean 81.09, std 17.33, range [40.34, 97.75]

Secondary structure (DSSP, 8-state):
-PPPP---SSTTTTTT-----HHHHHHHHHHS-GGGGGGGGGG-HHHHTSPPPP-TTPPP-PPPSSPPP-PPPPPPPHHHHHHHHHHHHHHHHTTSS-----

Sequence (102 aa):
MDLPPSSSHDSLKELWDEEEKPQEIETVRKVVPSAYHQYLEVFSKVKAEKISPHHACDHHIELEGSLPPVGVFYSLSNQESNTLRDYTSENVDKGFIWPSSS

Organism: NCBI:txid1389203

Radius of gyration: 20.95 Å; chains: 1; bounding box: 49×57×41 Å